Protein AF-A0A6B0XZF6-F1 (afdb_monomer_lite)

Organism: NCBI:txid2604844

pLDDT: mean 94.18, std 7.27, range [59.38, 98.56]

Secondary structure (DSSP, 8-state):
----TT-S---HHHHHHHHHHHTSGGGTT--S-----SSSSS--

InterPro domains:
  IPR002347 Short-chain dehydrogenase/reductase SDR [PF13561] (3-41)
  IPR036291 NAD(P)-binding domain superfamily [SSF51735] (3-43)

Sequence (44 aa):
NTMILMKNRSTPDDVKGTAAFLCSDESDYMTGQLIMIDGGMIMQ

Structure (mmCIF, N/CA/C/O backbone):
data_AF-A0A6B0XZF6-F1
#
_entry.id   AF-A0A6B0XZF6-F1
#
loop_
_atom_site.group_PDB
_atom_site.id
_atom_site.type_symbol
_atom_site.label_atom_id
_atom_site.label_alt_id
_atom_site.label_comp_id
_atom_site.label_asym_id
_atom_site.label_entity_id
_atom_site.label_seq_id
_atom_site.pdbx_PDB_ins_code
_atom_site.Cartn_x
_atom_site.Cartn_y
_atom_site.Cartn_z
_atom_site.occupancy
_atom_site.B_iso_or_equiv
_atom_site.auth_seq_id
_atom_site.auth_comp_id
_atom_site.auth_asym_id
_atom_site.auth_atom_id
_atom_site.pdbx_PDB_model_num
ATOM 1 N N . ASN A 1 1 ? 11.787 6.071 -22.676 1.00 59.38 1 ASN A N 1
ATOM 2 C CA . ASN A 1 1 ? 11.121 7.167 -21.946 1.00 59.38 1 ASN A CA 1
ATOM 3 C C . ASN A 1 1 ? 10.144 6.601 -20.943 1.00 59.38 1 ASN A C 1
ATOM 5 O O . ASN A 1 1 ? 8.999 6.362 -21.299 1.00 59.38 1 ASN A O 1
ATOM 9 N N . THR A 1 2 ? 10.593 6.369 -19.713 1.00 70.88 2 THR A N 1
ATOM 10 C CA . THR A 1 2 ? 9.704 5.985 -18.610 1.00 70.88 2 THR A CA 1
ATOM 11 C C . THR A 1 2 ? 9.890 7.022 -17.511 1.00 70.88 2 THR A C 1
ATOM 13 O O . THR A 1 2 ? 11.028 7.327 -17.173 1.00 70.88 2 THR A O 1
ATOM 16 N N . MET A 1 3 ? 8.790 7.575 -16.995 1.00 88.88 3 MET A N 1
ATOM 17 C CA . MET A 1 3 ? 8.775 8.635 -15.969 1.00 88.88 3 MET A CA 1
ATOM 18 C C . MET A 1 3 ? 9.077 8.116 -14.549 1.00 88.88 3 MET A C 1
ATOM 20 O O . MET A 1 3 ? 9.059 8.885 -13.602 1.00 88.88 3 MET A O 1
ATOM 24 N N . ILE A 1 4 ? 9.330 6.812 -14.395 1.00 94.44 4 ILE A N 1
ATOM 25 C CA . ILE A 1 4 ? 9.612 6.160 -13.113 1.00 94.44 4 ILE A CA 1
ATOM 26 C C . ILE A 1 4 ? 11.122 6.196 -12.872 1.00 94.44 4 ILE A C 1
ATOM 28 O O . ILE A 1 4 ? 11.871 5.578 -13.638 1.00 94.44 4 ILE A O 1
ATOM 32 N N . LEU A 1 5 ? 11.578 6.863 -11.808 1.00 94.88 5 LEU A N 1
ATOM 33 C CA . LEU A 1 5 ? 13.007 6.961 -11.478 1.00 94.88 5 LEU A CA 1
ATOM 34 C C . LEU A 1 5 ? 13.637 5.592 -11.198 1.00 94.88 5 LEU A C 1
ATOM 36 O O . LEU A 1 5 ? 14.755 5.329 -11.644 1.00 94.88 5 LEU A O 1
ATOM 40 N N . MET A 1 6 ? 12.897 4.685 -10.553 1.00 94.88 6 MET A N 1
ATOM 41 C CA . MET A 1 6 ? 13.332 3.299 -10.328 1.00 94.88 6 MET A CA 1
ATOM 42 C C . MET A 1 6 ? 13.386 2.442 -11.604 1.00 94.88 6 MET A C 1
ATOM 44 O O . MET A 1 6 ? 13.884 1.320 -11.561 1.00 94.88 6 MET A O 1
ATOM 48 N N . LYS A 1 7 ? 12.890 2.944 -12.746 1.00 94.12 7 LYS A N 1
ATOM 49 C CA . LYS A 1 7 ? 12.867 2.250 -14.052 1.00 94.12 7 LYS A CA 1
ATOM 50 C C . LYS A 1 7 ? 12.198 0.868 -14.037 1.00 94.12 7 LYS A C 1
ATOM 52 O O . LYS A 1 7 ? 12.390 0.091 -14.969 1.00 94.12 7 LYS A O 1
ATOM 57 N N . ASN A 1 8 ? 11.380 0.584 -13.030 1.00 93.12 8 ASN A N 1
ATOM 58 C CA . ASN A 1 8 ? 10.621 -0.651 -12.899 1.00 93.12 8 ASN A CA 1
ATOM 59 C C . ASN A 1 8 ? 9.147 -0.336 -12.631 1.00 93.12 8 ASN A C 1
ATOM 61 O O . ASN A 1 8 ? 8.838 0.692 -12.035 1.00 93.12 8 ASN A O 1
ATOM 65 N N . ARG A 1 9 ? 8.237 -1.201 -13.083 1.00 92.81 9 ARG A N 1
ATOM 66 C CA . ARG A 1 9 ? 6.811 -1.076 -12.752 1.00 92.81 9 ARG A CA 1
ATOM 67 C C . ARG A 1 9 ? 6.556 -1.714 -11.395 1.00 92.81 9 ARG A C 1
ATOM 69 O O . ARG A 1 9 ? 7.155 -2.746 -11.102 1.00 92.81 9 ARG A O 1
ATOM 76 N N . SER A 1 10 ? 5.665 -1.118 -10.607 1.00 94.75 10 SER A N 1
ATOM 77 C CA . SER A 1 10 ? 5.270 -1.726 -9.343 1.00 94.75 10 SER A CA 1
ATOM 78 C C . SER A 1 10 ? 4.497 -3.022 -9.571 1.00 94.75 10 SER A C 1
ATOM 80 O O . SER A 1 10 ? 3.866 -3.252 -10.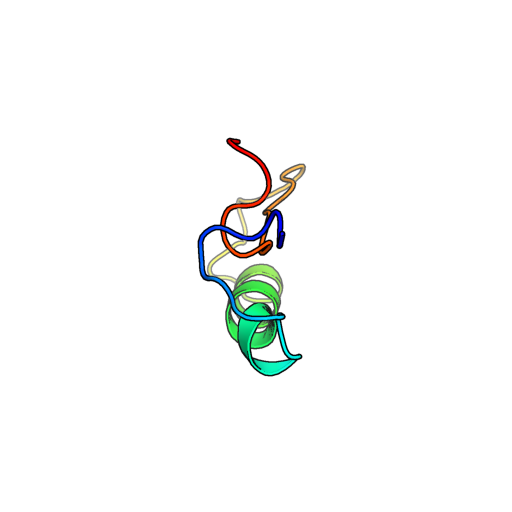611 1.00 94.75 10 SER A O 1
ATOM 82 N N . THR A 1 11 ? 4.562 -3.861 -8.555 1.00 96.56 11 THR A N 1
ATOM 83 C CA . THR A 1 11 ? 3.832 -5.108 -8.400 1.00 96.56 11 THR A CA 1
ATOM 84 C C . THR A 1 11 ? 3.021 -5.048 -7.100 1.00 96.56 11 THR A C 1
ATOM 86 O O . THR A 1 11 ? 3.253 -4.169 -6.265 1.00 96.56 11 THR A O 1
ATOM 89 N N . PRO A 1 12 ? 2.070 -5.971 -6.877 1.00 97.50 12 PRO A N 1
ATOM 90 C CA . PRO A 1 12 ? 1.347 -6.037 -5.606 1.00 97.50 12 PRO A CA 1
ATOM 91 C C . PRO A 1 12 ? 2.258 -6.194 -4.376 1.00 97.50 12 PRO A C 1
ATOM 93 O O . PRO A 1 12 ? 1.913 -5.719 -3.294 1.00 97.50 12 PRO A O 1
ATOM 96 N N . ASP A 1 13 ? 3.427 -6.818 -4.535 1.00 97.50 13 ASP A N 1
ATOM 97 C CA . ASP A 1 13 ? 4.367 -7.026 -3.432 1.00 97.50 13 ASP A CA 1
ATOM 98 C C . 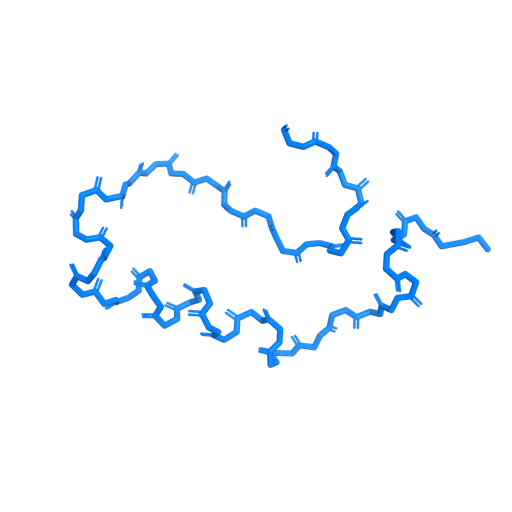ASP A 1 13 ? 4.996 -5.713 -2.944 1.00 97.50 13 ASP A C 1
ATOM 100 O O . ASP A 1 13 ? 5.264 -5.575 -1.751 1.00 97.50 13 ASP A O 1
ATOM 104 N N . ASP A 1 14 ? 5.139 -4.716 -3.823 1.00 96.88 14 ASP A N 1
ATOM 105 C CA . ASP A 1 14 ? 5.733 -3.417 -3.487 1.00 96.88 14 ASP A CA 1
ATOM 106 C C . ASP A 1 14 ? 4.827 -2.556 -2.585 1.00 96.88 14 ASP A C 1
ATOM 108 O O . ASP A 1 14 ? 5.315 -1.679 -1.876 1.00 96.88 14 ASP A O 1
ATOM 112 N N . VAL A 1 15 ? 3.508 -2.803 -2.574 1.00 97.12 15 VAL A N 1
ATOM 113 C CA . VAL A 1 15 ? 2.537 -2.048 -1.749 1.00 97.12 15 VAL A CA 1
ATOM 114 C C . VAL A 1 15 ? 2.102 -2.794 -0.486 1.00 97.12 15 VAL A C 1
ATOM 116 O O . VAL A 1 15 ? 1.571 -2.187 0.447 1.00 97.12 15 VAL A O 1
ATOM 119 N N . LYS A 1 16 ? 2.334 -4.111 -0.433 1.00 97.94 16 LYS A N 1
ATOM 120 C CA . LYS A 1 16 ? 1.862 -4.990 0.646 1.00 97.94 16 LYS A CA 1
ATOM 121 C C . LYS A 1 16 ? 2.355 -4.550 2.025 1.00 97.94 16 LYS A C 1
ATOM 123 O O . LYS A 1 16 ? 1.578 -4.576 2.974 1.00 97.94 16 LYS A O 1
ATOM 128 N N . GLY A 1 17 ? 3.625 -4.159 2.141 1.00 97.81 17 GLY A N 1
ATOM 129 C CA . GLY A 1 17 ? 4.221 -3.746 3.416 1.00 97.81 17 GLY A CA 1
ATOM 130 C C . GLY A 1 17 ? 3.561 -2.493 3.989 1.00 97.81 17 GLY A C 1
ATOM 131 O O . GLY A 1 17 ? 3.137 -2.491 5.140 1.00 97.81 17 GLY A O 1
ATOM 132 N N . THR A 1 18 ? 3.399 -1.454 3.166 1.00 97.75 18 THR A N 1
ATOM 133 C CA . THR A 1 18 ? 2.737 -0.212 3.583 1.00 97.75 18 THR A CA 1
ATOM 134 C C . THR A 1 18 ? 1.265 -0.437 3.904 1.00 97.75 18 THR A C 1
ATOM 136 O O . THR A 1 18 ? 0.784 0.092 4.899 1.00 97.75 18 THR A O 1
ATOM 139 N N . ALA A 1 19 ? 0.555 -1.250 3.116 1.00 97.69 19 ALA A N 1
ATOM 140 C CA . ALA A 1 19 ? -0.830 -1.601 3.421 1.00 97.69 19 ALA A CA 1
ATOM 141 C C . ALA A 1 19 ? -0.946 -2.342 4.763 1.00 97.69 19 ALA A C 1
ATOM 143 O O . ALA A 1 19 ? -1.799 -2.000 5.573 1.00 97.69 19 ALA A O 1
ATOM 144 N N . ALA A 1 20 ? -0.066 -3.314 5.026 1.00 98.38 20 ALA A N 1
ATOM 145 C CA . ALA A 1 20 ? -0.043 -4.036 6.296 1.00 98.38 20 ALA A CA 1
ATOM 146 C C . ALA A 1 20 ? 0.246 -3.107 7.485 1.00 98.38 20 ALA A C 1
ATOM 148 O O . ALA A 1 20 ? -0.433 -3.215 8.500 1.00 98.38 20 ALA A O 1
ATOM 149 N N . PHE A 1 21 ? 1.195 -2.178 7.340 1.00 98.19 21 PHE A N 1
ATOM 150 C CA . PHE A 1 21 ? 1.500 -1.166 8.354 1.00 98.19 21 PHE A CA 1
ATOM 151 C C . PHE A 1 21 ? 0.307 -0.238 8.625 1.00 98.19 21 PHE A C 1
ATOM 153 O O . PHE A 1 21 ? -0.061 -0.037 9.772 1.00 98.19 21 PHE A O 1
ATOM 160 N N . LEU A 1 22 ? -0.349 0.280 7.580 1.00 97.88 22 LEU A N 1
ATOM 161 C CA . LEU A 1 22 ? -1.515 1.162 7.735 1.00 97.88 22 LEU A CA 1
ATOM 162 C C . LEU A 1 22 ? -2.755 0.454 8.305 1.00 97.88 22 LEU A C 1
ATOM 164 O O . LEU A 1 22 ? -3.695 1.110 8.741 1.00 97.88 22 LEU A O 1
ATOM 168 N N . CYS A 1 23 ? -2.793 -0.877 8.255 1.00 97.94 23 CYS A N 1
ATOM 169 C CA . CYS A 1 23 ? -3.844 -1.679 8.877 1.00 97.94 23 CYS A CA 1
ATOM 170 C C . CYS A 1 23 ? -3.469 -2.191 10.274 1.00 97.94 23 CYS A C 1
ATOM 172 O O . CYS A 1 23 ? -4.288 -2.883 10.880 1.00 97.94 23 CYS A O 1
ATOM 174 N N . SER A 1 24 ? -2.257 -1.921 10.764 1.00 98.56 24 SER A N 1
ATOM 175 C CA . SER A 1 24 ? -1.799 -2.361 12.080 1.00 98.56 24 SER A CA 1
ATOM 176 C C . SER A 1 24 ? -1.828 -1.225 13.101 1.00 98.56 24 SER A C 1
ATOM 178 O O . SER A 1 24 ? -1.758 -0.044 12.748 1.00 98.56 24 SER A O 1
ATOM 180 N N . ASP A 1 25 ? -1.828 -1.613 14.377 1.00 98.50 25 ASP A N 1
ATOM 181 C CA . ASP A 1 25 ? -1.749 -0.712 15.535 1.00 98.50 25 ASP A CA 1
ATOM 182 C C . ASP A 1 25 ? -0.483 0.172 15.518 1.00 98.50 25 ASP A C 1
ATOM 184 O O . ASP A 1 25 ? -0.422 1.213 16.170 1.00 98.50 25 ASP A O 1
ATOM 188 N N . GLU A 1 26 ? 0.548 -0.1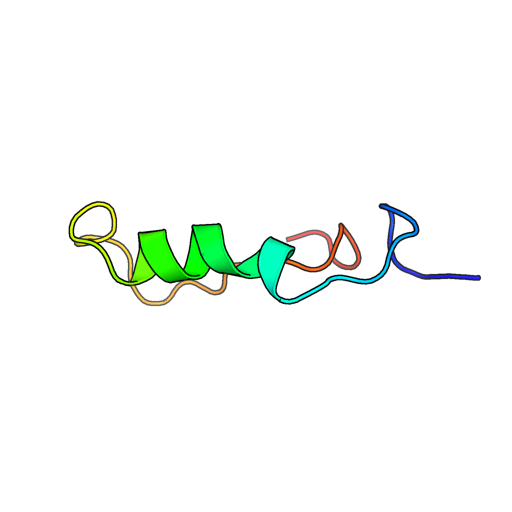98 14.744 1.00 98.50 26 GLU A N 1
ATOM 189 C CA . GLU A 1 26 ? 1.765 0.612 14.589 1.00 98.50 26 GLU A CA 1
ATOM 190 C C . GLU A 1 26 ? 1.491 1.967 13.914 1.00 98.50 26 GLU A C 1
ATOM 192 O O . GLU A 1 26 ? 2.312 2.882 14.007 1.00 98.50 26 GLU A O 1
ATOM 197 N N . SER A 1 27 ? 0.337 2.109 13.258 1.00 98.44 27 SER A N 1
ATOM 198 C CA . SER A 1 27 ? -0.088 3.325 12.567 1.00 98.44 27 SER A CA 1
ATOM 199 C C . SER A 1 27 ? -1.243 4.065 13.259 1.00 98.44 27 SER A C 1
ATOM 201 O O . SER A 1 27 ? -1.796 4.993 12.675 1.00 98.44 27 SER A O 1
ATOM 203 N N . ASP A 1 28 ? -1.576 3.741 14.514 1.00 98.25 28 ASP A N 1
ATOM 204 C CA . ASP A 1 28 ? -2.798 4.209 15.203 1.00 98.25 28 ASP A CA 1
ATOM 205 C C . ASP 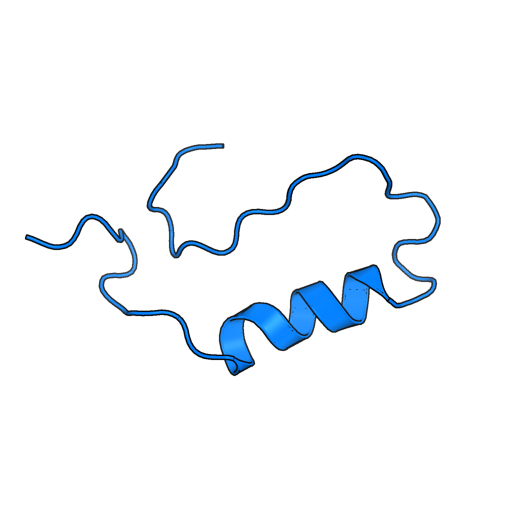A 1 28 ? -2.983 5.735 15.293 1.00 98.25 28 ASP A C 1
ATOM 207 O O . ASP A 1 28 ? -4.103 6.232 15.426 1.00 98.25 28 ASP A O 1
ATOM 211 N N . TYR A 1 29 ? -1.899 6.509 15.209 1.00 98.06 29 TYR A N 1
ATOM 212 C CA . TYR A 1 29 ? -1.960 7.976 15.211 1.00 98.06 29 TYR A CA 1
ATOM 213 C C . TYR A 1 29 ? -1.864 8.604 13.809 1.00 98.06 29 TYR A C 1
ATOM 215 O O . TYR A 1 29 ? -1.771 9.825 13.667 1.00 98.06 29 TYR A O 1
ATOM 223 N N . MET A 1 30 ? -1.862 7.790 12.752 1.00 98.00 30 MET A N 1
ATOM 224 C CA . MET A 1 30 ? -1.722 8.232 11.368 1.00 98.00 30 MET A CA 1
ATOM 225 C C . MET A 1 30 ? -3.083 8.286 10.679 1.00 98.00 30 MET A C 1
ATOM 227 O O . MET A 1 30 ? -3.733 7.276 10.434 1.00 98.00 30 MET A O 1
ATOM 231 N N . THR A 1 31 ? -3.504 9.490 10.301 1.00 97.44 31 THR A N 1
ATOM 232 C CA . THR A 1 31 ? -4.716 9.691 9.502 1.00 97.44 31 THR A CA 1
ATOM 233 C C . THR A 1 31 ? -4.574 10.879 8.551 1.00 97.44 31 THR A C 1
ATOM 235 O O . THR A 1 31 ? -3.696 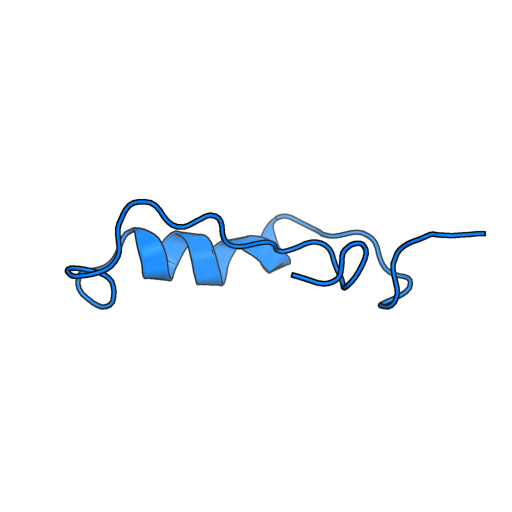11.732 8.713 1.00 97.44 31 THR A O 1
ATOM 238 N N . GLY A 1 32 ? -5.410 10.907 7.509 1.00 97.12 32 GLY A N 1
ATOM 239 C CA . GLY A 1 32 ? -5.452 11.979 6.508 1.00 97.12 32 GLY A CA 1
ATOM 240 C C . GLY A 1 32 ? -4.227 12.075 5.591 1.00 97.12 32 GLY A C 1
ATOM 241 O O . GLY A 1 32 ? -4.087 13.069 4.885 1.00 97.12 32 GLY A O 1
ATOM 242 N N . GLN A 1 33 ? -3.337 11.079 5.601 1.00 95.62 33 GLN A N 1
ATOM 243 C CA . GLN A 1 33 ? -2.122 11.080 4.787 1.00 95.62 33 GLN A CA 1
ATOM 244 C C . GLN A 1 33 ? -2.334 10.353 3.460 1.00 95.62 33 GLN A C 1
ATOM 246 O O . GLN A 1 33 ? -3.010 9.327 3.400 1.00 95.62 33 GLN A O 1
ATOM 251 N N . LEU A 1 34 ? -1.688 10.855 2.409 1.00 93.94 34 LEU A N 1
ATOM 252 C CA . LEU A 1 34 ? -1.527 10.155 1.140 1.00 93.94 34 LEU A CA 1
ATOM 253 C C . LEU A 1 34 ? -0.073 9.688 1.051 1.00 93.94 34 LEU A C 1
ATOM 255 O O . LEU A 1 34 ? 0.840 10.509 0.983 1.00 93.94 34 LEU A O 1
ATOM 259 N N . ILE A 1 3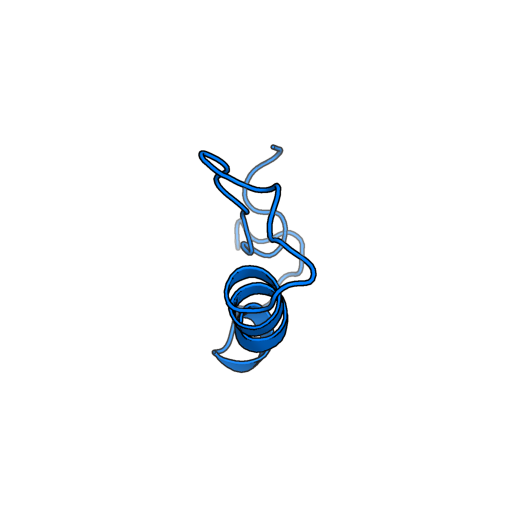5 ? 0.140 8.372 1.081 1.00 94.56 35 ILE A N 1
ATOM 260 C CA . ILE A 1 35 ? 1.473 7.774 0.949 1.00 94.56 35 ILE A CA 1
ATOM 261 C C . ILE A 1 35 ? 1.653 7.311 -0.496 1.00 94.56 35 ILE A C 1
ATOM 263 O O . ILE A 1 35 ? 0.977 6.379 -0.934 1.00 94.56 35 ILE A O 1
ATOM 267 N N . MET A 1 36 ? 2.552 7.960 -1.242 1.00 95.00 36 MET A N 1
ATOM 268 C CA . MET A 1 36 ? 2.886 7.527 -2.601 1.00 95.00 36 MET A CA 1
ATOM 269 C C . MET A 1 36 ? 3.879 6.368 -2.602 1.00 95.00 36 MET A C 1
ATOM 271 O O . MET A 1 36 ? 4.928 6.412 -1.964 1.00 95.00 36 MET A O 1
ATOM 275 N N . ILE A 1 37 ? 3.547 5.351 -3.398 1.00 95.69 37 ILE A N 1
ATOM 276 C CA . ILE A 1 37 ? 4.412 4.217 -3.734 1.00 95.69 37 ILE A CA 1
ATOM 277 C C . ILE A 1 37 ? 4.471 4.142 -5.263 1.00 95.69 37 ILE A C 1
ATOM 279 O O . ILE A 1 37 ? 3.801 3.327 -5.895 1.00 95.69 37 ILE A O 1
ATOM 283 N N . ASP A 1 38 ? 5.206 5.068 -5.874 1.00 94.81 38 ASP A N 1
ATOM 284 C CA . ASP A 1 38 ? 5.188 5.296 -7.327 1.00 94.81 38 ASP A CA 1
ATOM 285 C C . ASP A 1 38 ? 6.553 5.071 -8.007 1.00 94.81 38 ASP A C 1
ATOM 287 O O . ASP A 1 38 ? 6.708 5.298 -9.206 1.00 94.81 38 ASP A O 1
ATOM 291 N N . GLY A 1 39 ? 7.563 4.619 -7.259 1.00 94.88 39 GLY A N 1
ATOM 292 C CA . GLY A 1 39 ? 8.921 4.437 -7.776 1.00 94.88 39 GLY A CA 1
ATOM 293 C C . GLY A 1 39 ? 9.629 5.752 -8.130 1.00 94.88 39 GLY A C 1
ATOM 294 O O . GLY A 1 39 ? 10.542 5.751 -8.967 1.00 94.88 39 GLY A O 1
ATOM 295 N N . GLY A 1 40 ? 9.206 6.860 -7.514 1.00 95.06 40 GLY A N 1
ATOM 296 C CA . GLY A 1 40 ? 9.778 8.193 -7.674 1.00 95.06 40 GLY A CA 1
ATOM 297 C C . GLY A 1 40 ? 9.258 8.931 -8.904 1.00 95.06 40 GLY A C 1
ATOM 298 O O . GLY A 1 40 ? 10.031 9.625 -9.556 1.00 95.06 40 GLY A O 1
ATOM 299 N N . MET A 1 41 ? 7.993 8.751 -9.282 1.00 94.00 41 MET A N 1
ATOM 300 C CA . MET A 1 41 ? 7.418 9.501 -10.409 1.00 94.00 41 MET A CA 1
ATOM 301 C C . MET A 1 41 ? 7.131 10.957 -10.034 1.00 94.00 41 MET A C 1
ATOM 303 O O . MET A 1 41 ? 7.311 11.846 -10.868 1.00 94.00 41 MET A O 1
ATOM 307 N N . ILE A 1 42 ? 6.698 11.197 -8.797 1.00 92.69 42 ILE A N 1
ATOM 308 C CA . ILE A 1 42 ? 6.379 12.516 -8.254 1.00 92.69 42 ILE A CA 1
ATOM 309 C C . ILE A 1 42 ? 7.284 12.807 -7.054 1.00 92.69 42 ILE A C 1
ATOM 311 O O . ILE A 1 42 ? 7.541 11.943 -6.220 1.00 92.69 42 ILE A O 1
ATOM 315 N N . MET A 1 43 ? 7.770 14.046 -6.958 1.00 86.06 43 MET A N 1
ATOM 316 C CA . MET A 1 43 ? 8.426 14.535 -5.746 1.00 86.06 43 MET A CA 1
ATOM 317 C C . MET A 1 43 ? 7.345 15.028 -4.779 1.00 86.06 43 MET A C 1
ATOM 319 O O . MET A 1 43 ? 6.584 15.929 -5.136 1.00 86.06 43 MET A O 1
ATOM 323 N N . GLN A 1 44 ? 7.254 14.380 -3.616 1.00 81.31 44 GLN A N 1
ATOM 324 C CA . GLN A 1 44 ? 6.252 14.646 -2.578 1.00 81.31 44 GLN A CA 1
ATOM 325 C C . GLN A 1 44 ? 6.632 15.835 -1.693 1.00 81.31 44 GLN A C 1
ATOM 327 O O . GLN A 1 44 ? 7.846 16.010 -1.434 1.00 81.31 44 GLN A O 1
#

Radius of gyration: 12.61 Å; chains: 1; bounding box: 19×22×38 Å

Foldseek 3Di:
DDLAPQPDADDPVQCVVVVVCCVDPVCVVDDPDDDDPRNPSDDD